Protein AF-A0A924NAD4-F1 (afdb_monomer_lite)

Radius of gyration: 14.17 Å; chains: 1; bounding box: 28×29×33 Å

Secondary structure (DSSP, 8-state):
----HHHHHHHH--SS--SHHHHHHTHHHHHHHS-SHHHHHHHHHHHHHHHHHTT-S------

Foldseek 3Di:
DDPDPVVLVVLLDDDDDDDDVSNCVNCPVVVVQCPDPVSVVVVVVVVVVVCVVVVNPDDDDDD

pLDDT: mean 92.16, std 9.74, range [42.97, 98.5]

Sequence (63 aa):
MTSSAASLREYKTVDDTRNLEEYLVRFAITLSVMQTEGALEPIAYELAEDASHDGVRYIEVRY

Structure (mmCIF, N/CA/C/O backbone):
data_AF-A0A924NAD4-F1
#
_entry.id   AF-A0A924NAD4-F1
#
loop_
_atom_site.group_PDB
_atom_site.id
_atom_site.type_symbol
_atom_site.label_atom_id
_atom_site.label_alt_id
_atom_site.label_comp_id
_atom_site.label_asym_id
_atom_site.label_entity_id
_atom_site.label_seq_id
_atom_site.pdbx_PDB_ins_code
_atom_site.Cartn_x
_atom_site.Cartn_y
_atom_site.Cartn_z
_atom_site.occupancy
_atom_site.B_iso_or_equiv
_atom_site.auth_seq_id
_atom_site.auth_comp_id
_atom_site.auth_asym_id
_atom_site.auth_atom_id
_atom_site.pdbx_PDB_model_num
ATOM 1 N N . MET A 1 1 ? -9.341 15.222 11.523 1.00 42.97 1 MET A N 1
ATOM 2 C CA . MET A 1 1 ? -7.932 14.804 11.370 1.00 42.97 1 MET A CA 1
ATOM 3 C C . MET A 1 1 ? -7.613 14.868 9.891 1.00 42.97 1 MET A C 1
ATOM 5 O O . MET A 1 1 ? -8.294 14.220 9.110 1.00 42.97 1 MET A O 1
ATOM 9 N N . THR A 1 2 ? -6.712 15.756 9.490 1.00 46.94 2 THR A N 1
ATOM 10 C CA . THR A 1 2 ? -6.348 15.989 8.088 1.00 46.94 2 THR A CA 1
ATOM 11 C C . THR A 1 2 ? -5.660 14.743 7.527 1.00 46.94 2 THR A C 1
ATOM 13 O O . THR A 1 2 ? -4.549 14.424 7.931 1.00 46.94 2 THR A O 1
ATOM 16 N N . SER A 1 3 ? -6.339 14.026 6.626 1.00 70.56 3 SER A N 1
ATOM 17 C CA . SER A 1 3 ? -5.807 12.889 5.861 1.00 70.56 3 SER A CA 1
ATOM 18 C C . SER A 1 3 ? -4.726 13.394 4.899 1.00 70.56 3 SER A C 1
ATOM 20 O O . SER A 1 3 ? -5.003 13.745 3.756 1.00 70.56 3 SER A O 1
ATOM 22 N N . SER A 1 4 ? -3.499 13.551 5.394 1.00 82.25 4 SER A N 1
ATOM 23 C CA . SER A 1 4 ? -2.353 13.974 4.585 1.00 82.25 4 SER A CA 1
ATOM 24 C C . SER A 1 4 ? -1.353 12.830 4.453 1.00 82.25 4 SER A C 1
ATOM 26 O O . SER A 1 4 ? -1.162 12.052 5.391 1.00 82.25 4 SER A O 1
ATOM 28 N N . AL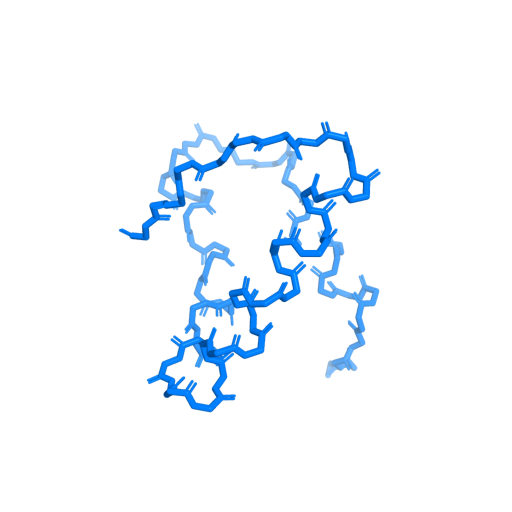A A 1 5 ? -0.664 12.743 3.313 1.00 85.31 5 ALA A N 1
ATOM 29 C CA . ALA A 1 5 ? 0.387 11.745 3.100 1.00 85.31 5 ALA A CA 1
ATOM 30 C C . ALA A 1 5 ? 1.480 11.802 4.188 1.00 85.31 5 ALA A C 1
ATOM 32 O O . ALA A 1 5 ? 1.977 10.767 4.626 1.00 85.31 5 ALA A O 1
ATOM 33 N N . ALA A 1 6 ? 1.797 13.003 4.688 1.00 88.81 6 ALA A N 1
ATOM 34 C CA . ALA A 1 6 ? 2.744 13.192 5.785 1.00 88.81 6 ALA A CA 1
ATOM 35 C C . ALA A 1 6 ? 2.280 12.503 7.081 1.00 88.81 6 ALA A C 1
ATOM 37 O O . ALA A 1 6 ? 3.061 11.782 7.696 1.00 88.81 6 ALA A O 1
ATOM 38 N N . SER A 1 7 ? 1.000 12.655 7.447 1.00 89.81 7 SER A N 1
ATOM 39 C CA . SER A 1 7 ? 0.443 12.003 8.641 1.00 89.81 7 SER A CA 1
ATOM 40 C C . SER A 1 7 ? 0.444 10.474 8.533 1.00 89.81 7 SER A C 1
ATOM 42 O O . SER A 1 7 ? 0.721 9.780 9.509 1.00 89.81 7 SER A O 1
ATOM 44 N N . LEU A 1 8 ? 0.201 9.933 7.333 1.00 90.06 8 LEU A N 1
ATOM 45 C CA . LEU A 1 8 ? 0.256 8.490 7.100 1.00 90.06 8 LEU A CA 1
ATOM 46 C C . LEU A 1 8 ? 1.689 7.957 7.222 1.00 90.06 8 LEU A C 1
ATOM 48 O O . LEU A 1 8 ? 1.899 6.895 7.805 1.00 90.06 8 LEU A O 1
ATOM 52 N N . ARG A 1 9 ? 2.676 8.697 6.707 1.00 90.50 9 ARG A N 1
ATOM 53 C CA . ARG A 1 9 ? 4.095 8.331 6.808 1.00 90.50 9 ARG A CA 1
ATOM 54 C C . ARG A 1 9 ? 4.569 8.275 8.259 1.00 90.50 9 ARG A C 1
ATOM 56 O O . ARG A 1 9 ? 5.263 7.332 8.633 1.00 90.50 9 ARG A O 1
ATOM 63 N N . GLU A 1 10 ? 4.179 9.259 9.064 1.00 90.69 10 GLU A N 1
ATOM 64 C CA . GLU A 1 10 ? 4.475 9.279 10.498 1.00 90.69 10 GLU A CA 1
ATOM 65 C C . GLU A 1 10 ? 3.861 8.057 11.192 1.00 90.69 10 GLU A C 1
ATOM 67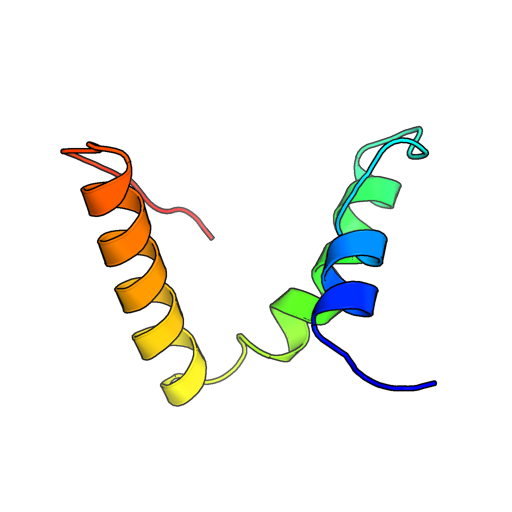 O O . GLU A 1 10 ? 4.580 7.287 11.819 1.00 90.69 10 GLU A O 1
ATOM 72 N N . TYR A 1 11 ? 2.572 7.783 10.959 1.00 90.06 11 TYR A N 1
ATOM 73 C CA . TYR A 1 11 ? 1.896 6.607 11.518 1.00 90.06 11 TYR A CA 1
ATOM 74 C C . TYR A 1 11 ? 2.545 5.269 11.113 1.00 90.06 11 TYR A C 1
ATOM 76 O O . TYR A 1 11 ? 2.549 4.306 11.884 1.00 90.06 11 TYR A O 1
ATOM 84 N N . LYS A 1 12 ? 3.101 5.179 9.899 1.00 90.25 12 LYS A N 1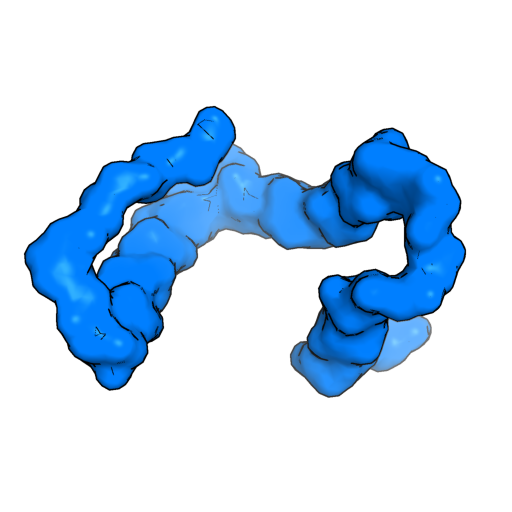
ATOM 85 C CA . LYS A 1 12 ? 3.777 3.971 9.399 1.00 90.25 12 LYS A CA 1
ATOM 86 C C . LYS A 1 12 ? 5.210 3.803 9.896 1.00 90.25 12 LYS A C 1
ATOM 88 O O . LYS A 1 12 ? 5.729 2.694 9.808 1.00 90.25 12 LYS A O 1
ATOM 93 N N . THR A 1 13 ? 5.832 4.848 10.432 1.00 90.62 13 THR A N 1
ATOM 94 C CA . THR A 1 13 ? 7.153 4.741 11.063 1.00 90.62 13 THR A CA 1
ATOM 95 C C . THR A 1 13 ? 6.992 4.080 12.428 1.00 90.62 13 THR A C 1
ATOM 97 O O . THR A 1 13 ? 6.256 4.587 13.270 1.00 90.62 13 THR A O 1
ATOM 100 N N . VAL A 1 14 ? 7.626 2.923 12.635 1.00 88.06 14 VAL A N 1
ATOM 101 C CA . VAL A 1 14 ? 7.482 2.129 13.864 1.00 88.06 14 VAL A CA 1
ATOM 102 C C . VAL A 1 14 ? 8.774 2.155 14.669 1.00 88.06 14 VAL A C 1
ATOM 104 O O . VAL A 1 14 ? 9.780 1.602 14.229 1.00 88.06 14 VAL A O 1
ATOM 107 N N . ASP A 1 15 ? 8.729 2.745 15.858 1.00 90.06 15 ASP A N 1
ATOM 108 C CA . ASP A 1 15 ? 9.827 2.766 16.833 1.00 90.06 15 ASP A CA 1
ATOM 109 C C . ASP A 1 15 ? 9.370 2.440 18.273 1.00 90.06 15 ASP A C 1
ATOM 111 O O . ASP A 1 15 ? 10.182 2.394 19.196 1.00 90.06 15 ASP A O 1
ATOM 115 N N . ASP A 1 16 ? 8.081 2.140 18.461 1.00 90.75 16 ASP A N 1
ATOM 116 C CA . ASP A 1 16 ? 7.390 2.060 19.753 1.00 90.75 16 ASP A CA 1
ATOM 117 C C . ASP A 1 16 ? 6.639 0.731 20.001 1.00 90.75 16 ASP A C 1
ATOM 119 O O . ASP A 1 16 ? 5.901 0.608 20.980 1.00 90.75 16 ASP A O 1
ATOM 123 N N . THR A 1 17 ? 6.829 -0.294 19.162 1.00 91.44 17 THR A N 1
ATOM 124 C CA . THR A 1 17 ? 6.154 -1.604 19.302 1.00 91.44 17 THR A CA 1
ATOM 125 C C . THR A 1 17 ? 6.980 -2.625 20.079 1.00 91.44 17 THR A C 1
ATOM 127 O O . THR A 1 17 ? 8.193 -2.724 19.893 1.00 91.44 17 THR A O 1
ATOM 130 N N . ARG A 1 18 ? 6.322 -3.455 20.898 1.00 92.38 18 ARG A N 1
ATOM 131 C CA . ARG A 1 18 ? 6.971 -4.456 21.772 1.00 92.38 18 ARG A CA 1
ATOM 132 C C . ARG A 1 18 ? 6.882 -5.885 21.248 1.00 92.38 18 ARG A C 1
ATOM 134 O O . ARG A 1 18 ? 7.601 -6.757 21.731 1.00 92.38 18 ARG A O 1
ATOM 141 N N . ASN A 1 19 ? 5.971 -6.142 20.314 1.00 95.25 19 ASN A N 1
ATOM 142 C CA . ASN A 1 19 ? 5.720 -7.465 19.753 1.00 95.25 19 ASN A CA 1
ATOM 143 C C . ASN A 1 19 ? 5.174 -7.373 18.315 1.00 95.25 19 ASN A C 1
ATOM 145 O O . ASN A 1 19 ? 4.828 -6.299 17.823 1.00 95.25 19 ASN A O 1
ATOM 149 N N . LEU A 1 20 ? 5.116 -8.526 17.643 1.00 94.75 20 LEU A N 1
ATOM 150 C CA . LEU A 1 20 ? 4.669 -8.641 16.254 1.00 94.75 20 LEU A CA 1
ATOM 151 C C . LEU A 1 20 ? 3.197 -8.247 16.068 1.00 94.75 20 LEU A C 1
ATOM 153 O O . LEU A 1 20 ? 2.856 -7.634 15.062 1.00 94.75 20 LEU A O 1
ATOM 157 N N . GLU A 1 21 ? 2.325 -8.579 17.018 1.00 95.50 21 GLU A N 1
ATOM 158 C CA . GLU A 1 21 ? 0.896 -8.271 16.912 1.00 95.50 21 GLU A CA 1
ATOM 159 C C . GLU A 1 21 ? 0.663 -6.755 16.874 1.00 95.50 21 GLU A C 1
ATOM 161 O O . GLU A 1 21 ? -0.044 -6.264 15.995 1.00 95.50 21 GLU A O 1
ATOM 166 N N . GLU A 1 22 ? 1.336 -6.001 17.749 1.00 94.06 22 GLU A N 1
ATOM 167 C CA . GLU A 1 22 ? 1.294 -4.533 17.765 1.00 94.06 22 GLU A CA 1
ATOM 168 C C . GLU A 1 22 ? 1.784 -3.918 16.445 1.00 94.06 22 GLU A C 1
ATOM 170 O O . GLU A 1 22 ? 1.185 -2.962 15.946 1.00 94.06 22 GLU A O 1
ATOM 175 N N . TYR A 1 23 ? 2.835 -4.483 15.843 1.00 93.19 23 TYR A N 1
ATOM 176 C CA . TYR A 1 23 ? 3.325 -4.058 14.528 1.00 93.19 23 TYR A CA 1
ATOM 177 C C . TYR A 1 23 ? 2.276 -4.289 13.427 1.00 93.19 23 TYR A C 1
ATOM 179 O O . TYR A 1 23 ? 2.002 -3.398 12.615 1.00 93.19 23 TYR A O 1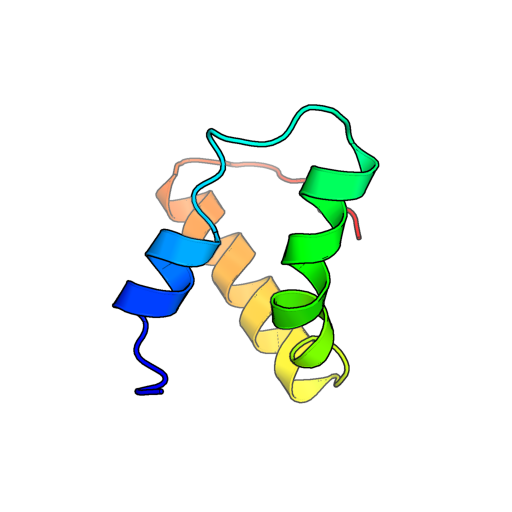
ATOM 187 N N . LEU A 1 24 ? 1.640 -5.466 13.424 1.00 94.00 24 LEU A N 1
ATOM 188 C CA . LEU A 1 24 ? 0.670 -5.857 12.400 1.00 94.00 24 LEU A CA 1
ATOM 189 C C . LEU A 1 24 ? -0.626 -5.034 12.444 1.00 94.00 24 LEU A C 1
ATOM 191 O O . LEU A 1 24 ? -1.226 -4.812 11.393 1.00 94.00 24 LEU A O 1
ATOM 195 N N . VAL A 1 25 ? -1.034 -4.498 13.601 1.00 92.62 25 VAL A N 1
ATOM 196 C CA . VAL A 1 25 ? -2.227 -3.626 13.708 1.00 92.62 25 VAL A CA 1
ATOM 197 C C . VAL A 1 25 ? -2.164 -2.446 12.732 1.00 92.62 25 VAL A C 1
ATOM 199 O O . VAL A 1 25 ? -3.176 -2.073 12.133 1.00 92.62 25 VAL A O 1
ATOM 202 N N . ARG A 1 26 ? -0.973 -1.884 12.491 1.00 90.94 26 ARG A N 1
ATOM 203 C CA . ARG A 1 26 ? -0.803 -0.737 11.582 1.00 90.94 26 ARG A CA 1
ATOM 204 C C . ARG A 1 26 ? -1.101 -1.075 10.123 1.00 90.94 26 ARG A C 1
ATOM 206 O O . ARG A 1 26 ? -1.333 -0.160 9.326 1.00 90.94 26 ARG A O 1
ATOM 213 N N . PHE A 1 27 ? -1.117 -2.353 9.738 1.00 93.00 27 PHE A N 1
ATOM 214 C CA . PHE A 1 27 ? -1.477 -2.773 8.380 1.00 93.00 27 PHE A CA 1
ATOM 215 C C . PHE A 1 27 ? -2.963 -2.597 8.075 1.00 93.00 27 PHE A C 1
ATOM 217 O O . PHE A 1 27 ? -3.295 -2.476 6.900 1.00 93.00 27 PHE A O 1
ATOM 224 N N . ALA A 1 28 ? -3.834 -2.460 9.084 1.00 93.00 28 ALA A N 1
ATOM 225 C CA . ALA A 1 28 ? -5.277 -2.294 8.888 1.00 93.00 28 ALA A CA 1
ATOM 226 C C . ALA A 1 28 ? -5.634 -1.175 7.889 1.00 93.00 28 ALA A C 1
ATOM 228 O O . ALA A 1 28 ? -6.541 -1.339 7.078 1.00 93.00 28 ALA A O 1
ATOM 229 N N . ILE A 1 29 ? -4.888 -0.063 7.899 1.00 91.50 29 ILE A N 1
ATOM 230 C CA . ILE A 1 29 ? -5.112 1.064 6.978 1.00 91.50 29 ILE A CA 1
ATOM 231 C C . ILE A 1 29 ? -4.687 0.727 5.543 1.00 91.50 29 ILE A C 1
ATOM 233 O O . ILE A 1 29 ? -5.405 1.040 4.605 1.00 91.50 29 ILE A O 1
ATOM 237 N N . THR A 1 30 ? -3.522 0.107 5.352 1.00 91.62 30 THR A N 1
ATOM 238 C CA . THR A 1 30 ? -3.039 -0.221 3.998 1.00 91.62 30 THR A CA 1
ATOM 239 C C . THR A 1 30 ? -3.874 -1.339 3.394 1.00 91.62 30 THR A C 1
ATOM 241 O O . THR A 1 30 ? -4.265 -1.265 2.237 1.00 91.62 30 THR A O 1
ATOM 244 N N . LEU A 1 31 ? -4.221 -2.345 4.197 1.00 93.69 31 LEU A N 1
ATOM 245 C CA . LEU A 1 31 ? -5.045 -3.450 3.735 1.00 93.69 31 LEU A CA 1
ATOM 246 C C . LEU A 1 31 ? -6.447 -2.981 3.349 1.00 93.69 31 LEU A C 1
ATOM 248 O O . LEU A 1 31 ? -6.962 -3.465 2.350 1.00 93.69 31 LEU A O 1
ATOM 252 N N . SER A 1 32 ? -7.048 -2.011 4.050 1.00 94.69 32 SER A N 1
ATOM 253 C CA . SER A 1 32 ? -8.416 -1.566 3.740 1.00 94.69 32 SER A CA 1
ATOM 254 C C . SER A 1 32 ? -8.583 -0.978 2.334 1.00 94.69 32 SER A C 1
ATOM 256 O O . SER A 1 32 ? -9.678 -1.057 1.781 1.00 94.69 32 SER A O 1
ATOM 258 N N . VAL A 1 33 ? -7.513 -0.442 1.733 1.00 93.62 33 VAL A N 1
ATOM 259 C CA . VAL A 1 33 ? -7.537 0.113 0.367 1.00 93.62 33 VAL A CA 1
ATOM 260 C C . VAL A 1 33 ? -7.118 -0.895 -0.708 1.00 93.62 33 VAL A C 1
ATOM 262 O O . VAL A 1 33 ? -7.390 -0.675 -1.881 1.00 93.62 33 VAL A O 1
ATOM 265 N N . MET A 1 34 ? -6.523 -2.027 -0.324 1.00 94.94 34 MET A N 1
ATOM 266 C CA . MET A 1 34 ? -6.019 -3.077 -1.226 1.00 94.94 34 MET A CA 1
ATOM 267 C C . MET A 1 34 ? -7.021 -4.227 -1.429 1.00 94.94 34 MET A C 1
ATOM 269 O O . MET A 1 34 ? -6.631 -5.383 -1.547 1.00 94.94 34 MET A O 1
ATOM 273 N N . GLN A 1 35 ? -8.324 -3.939 -1.404 1.00 95.81 35 GLN A N 1
ATOM 274 C CA . GLN A 1 35 ? -9.373 -4.974 -1.419 1.00 95.81 35 GLN A CA 1
ATOM 275 C C . GLN A 1 35 ? -10.054 -5.156 -2.782 1.00 95.81 35 GLN A C 1
ATOM 277 O O . GLN A 1 35 ? -10.907 -6.028 -2.929 1.00 95.81 35 GLN A O 1
ATOM 282 N N . THR A 1 36 ? -9.716 -4.334 -3.776 1.00 97.00 36 THR A N 1
ATOM 283 C CA . THR A 1 36 ? -10.326 -4.377 -5.109 1.00 97.00 36 THR A CA 1
ATOM 284 C C . THR A 1 36 ? -9.269 -4.587 -6.182 1.00 97.00 36 THR A C 1
ATOM 286 O O . THR A 1 36 ? -8.129 -4.152 -6.042 1.00 97.00 36 THR A O 1
ATOM 289 N N . GLU A 1 37 ? -9.663 -5.221 -7.285 1.00 96.19 37 GLU A N 1
ATOM 290 C CA . GLU A 1 37 ? -8.796 -5.446 -8.448 1.00 96.19 37 GLU A CA 1
ATOM 291 C C . GLU A 1 37 ? -8.180 -4.137 -8.964 1.00 96.19 37 GLU A C 1
ATOM 293 O O . GLU A 1 37 ? -6.963 -4.035 -9.083 1.00 96.19 37 GLU A O 1
ATOM 298 N N . GLY A 1 38 ? -9.004 -3.098 -9.143 1.00 97.56 38 GLY A N 1
ATOM 299 C CA . GLY A 1 38 ? -8.544 -1.790 -9.617 1.00 97.56 38 GLY A CA 1
ATOM 300 C C . GLY A 1 38 ? -7.607 -1.047 -8.657 1.00 97.56 38 GLY A C 1
ATOM 301 O O . GLY A 1 38 ? -6.957 -0.098 -9.079 1.00 97.56 38 GLY A O 1
ATOM 302 N N . ALA A 1 39 ? -7.524 -1.453 -7.386 1.00 96.88 39 ALA A N 1
ATOM 303 C CA . ALA A 1 39 ? -6.507 -0.955 -6.461 1.00 96.88 39 ALA A CA 1
ATOM 304 C C . ALA A 1 39 ? -5.245 -1.829 -6.482 1.00 96.88 39 ALA A C 1
ATOM 306 O O . ALA A 1 39 ? -4.136 -1.313 -6.415 1.00 96.88 39 ALA A O 1
ATOM 307 N N . LEU A 1 40 ? -5.400 -3.151 -6.583 1.00 96.19 40 LEU A N 1
ATOM 308 C CA . LEU A 1 40 ? -4.287 -4.099 -6.549 1.00 96.19 40 LEU A CA 1
ATOM 309 C C . LEU A 1 40 ? -3.390 -4.012 -7.789 1.00 96.19 40 LEU A C 1
ATOM 311 O O . LEU A 1 40 ? -2.173 -4.085 -7.644 1.00 96.19 40 LEU A O 1
ATOM 315 N N . GLU A 1 41 ? -3.966 -3.838 -8.982 1.00 96.75 41 GLU A N 1
ATOM 316 C CA . GLU A 1 41 ? -3.206 -3.731 -10.235 1.00 96.75 41 GLU A CA 1
ATOM 317 C C . GLU A 1 41 ? -2.190 -2.571 -10.229 1.00 96.75 41 GLU A C 1
ATOM 319 O O . GLU A 1 41 ? -0.997 -2.844 -10.396 1.00 96.75 41 GLU A O 1
ATOM 324 N N . PRO A 1 42 ? -2.585 -1.303 -9.982 1.00 97.19 42 PRO A N 1
ATOM 325 C CA . PRO A 1 42 ? -1.623 -0.206 -9.937 1.00 97.19 42 PRO A CA 1
ATOM 326 C C . PRO A 1 42 ? -0.621 -0.355 -8.788 1.00 97.19 42 PRO A C 1
ATOM 328 O O . PRO A 1 42 ? 0.553 -0.074 -8.988 1.00 97.19 42 PRO A O 1
ATOM 331 N N . ILE A 1 43 ? -1.024 -0.875 -7.622 1.00 96.75 43 ILE A N 1
ATOM 332 C CA . ILE A 1 43 ? -0.093 -1.079 -6.498 1.00 96.75 43 ILE A CA 1
ATOM 333 C C . ILE A 1 43 ? 0.984 -2.114 -6.841 1.00 96.75 43 ILE A C 1
ATOM 335 O O . ILE A 1 43 ? 2.153 -1.921 -6.514 1.00 96.75 43 ILE A O 1
ATOM 339 N N . ALA A 1 44 ? 0.617 -3.212 -7.505 1.00 96.62 44 ALA A N 1
ATOM 340 C CA . ALA A 1 44 ? 1.585 -4.210 -7.952 1.00 96.62 44 ALA A CA 1
ATOM 341 C C . ALA A 1 44 ? 2.526 -3.649 -9.032 1.00 96.62 44 ALA A C 1
ATOM 343 O O . ALA A 1 44 ? 3.714 -3.975 -9.037 1.00 96.62 44 ALA A O 1
ATOM 344 N N . TYR A 1 45 ? 2.006 -2.799 -9.923 1.00 97.38 45 TYR A N 1
ATOM 345 C CA . TYR A 1 45 ? 2.808 -2.107 -10.929 1.00 97.38 45 TYR A CA 1
ATOM 346 C C . TYR A 1 45 ? 3.815 -1.138 -10.288 1.00 97.38 45 TYR A C 1
ATOM 348 O O . TYR A 1 45 ? 5.010 -1.240 -10.561 1.00 97.38 45 TYR A O 1
ATOM 356 N N . GLU A 1 46 ? 3.355 -0.258 -9.394 1.00 97.69 46 GLU A N 1
ATOM 357 C CA . GLU A 1 46 ? 4.195 0.710 -8.671 1.00 97.69 46 GLU A CA 1
ATOM 358 C C . GLU A 1 46 ? 5.265 0.002 -7.829 1.00 97.69 46 GLU A C 1
ATOM 360 O O . GLU A 1 46 ? 6.430 0.387 -7.861 1.00 97.69 46 GLU A O 1
ATOM 365 N N . LEU A 1 47 ? 4.916 -1.109 -7.167 1.00 97.06 47 LEU A N 1
ATOM 366 C CA . LEU A 1 47 ? 5.881 -1.944 -6.444 1.00 97.06 47 LEU A CA 1
ATOM 367 C C . LEU A 1 47 ? 7.023 -2.433 -7.351 1.00 97.06 47 LEU A C 1
ATOM 369 O O . LEU A 1 47 ? 8.181 -2.452 -6.931 1.00 97.06 47 LEU A O 1
ATOM 373 N N . ALA A 1 48 ? 6.713 -2.862 -8.578 1.00 97.62 48 ALA A N 1
ATOM 374 C CA . ALA A 1 48 ? 7.719 -3.330 -9.529 1.00 97.62 48 ALA A CA 1
ATOM 375 C C . ALA A 1 48 ? 8.567 -2.177 -10.093 1.00 97.62 48 ALA A C 1
ATOM 377 O O . ALA A 1 48 ? 9.773 -2.346 -10.297 1.00 97.62 48 ALA A O 1
ATOM 378 N N . GLU A 1 49 ? 7.953 -1.015 -10.327 1.00 98.31 49 GLU A N 1
ATOM 379 C CA . GLU A 1 49 ? 8.641 0.205 -10.757 1.00 98.31 49 GLU A CA 1
ATOM 380 C C . GLU A 1 49 ? 9.642 0.682 -9.694 1.00 98.31 49 GLU A C 1
ATOM 382 O O . GLU A 1 49 ? 10.825 0.854 -10.004 1.00 98.31 49 GLU A O 1
ATOM 387 N N . ASP A 1 50 ? 9.207 0.788 -8.437 1.00 98.44 50 ASP A N 1
ATOM 388 C CA . ASP A 1 50 ? 10.060 1.151 -7.301 1.00 98.44 50 ASP A CA 1
ATOM 389 C C . ASP A 1 50 ? 11.202 0.144 -7.1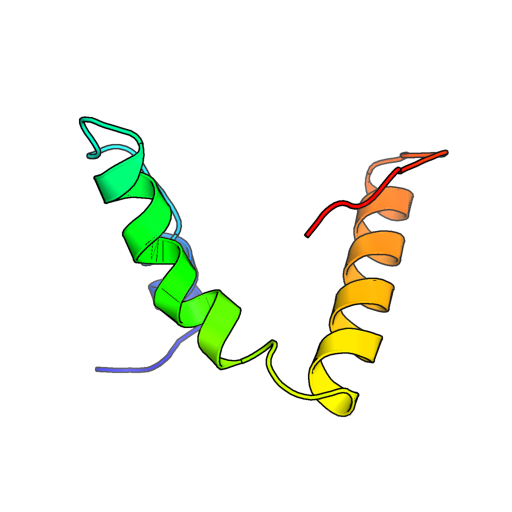15 1.00 98.44 50 ASP A C 1
ATOM 391 O O . ASP A 1 50 ? 12.368 0.530 -7.011 1.00 98.44 50 ASP A O 1
ATOM 395 N N . ALA A 1 51 ? 10.910 -1.160 -7.184 1.00 98.12 51 ALA A N 1
ATOM 396 C CA . ALA A 1 51 ? 11.939 -2.194 -7.100 1.00 98.12 51 ALA A CA 1
ATOM 397 C C . ALA A 1 51 ? 12.993 -2.051 -8.216 1.00 98.12 51 ALA A C 1
ATOM 399 O O . ALA A 1 51 ? 14.195 -2.181 -7.971 1.00 98.12 51 ALA A O 1
ATOM 400 N N . SER A 1 52 ? 12.567 -1.750 -9.446 1.00 98.06 52 SER A N 1
ATOM 401 C CA . SER A 1 52 ? 13.481 -1.503 -10.565 1.00 98.06 52 SER A CA 1
ATOM 402 C C . SER A 1 52 ? 14.346 -0.256 -10.341 1.00 98.06 52 SER A C 1
ATOM 404 O O . SER A 1 52 ? 15.553 -0.299 -10.613 1.00 98.06 52 SER A O 1
ATOM 406 N N . HIS A 1 53 ? 13.764 0.832 -9.820 1.00 98.50 53 HIS A N 1
ATOM 407 C CA . HIS A 1 53 ? 14.491 2.056 -9.459 1.00 98.50 53 HIS A CA 1
ATOM 408 C C . HIS A 1 53 ? 15.537 1.816 -8.363 1.00 98.50 53 HIS A C 1
ATOM 410 O O . HIS A 1 53 ? 16.646 2.346 -8.456 1.00 98.50 53 HIS A O 1
ATOM 416 N N . ASP A 1 54 ? 15.240 0.931 -7.413 1.00 98.25 54 ASP A N 1
ATOM 417 C CA . ASP A 1 54 ? 16.176 0.476 -6.377 1.00 98.25 54 ASP A CA 1
ATOM 418 C C . ASP A 1 54 ? 17.236 -0.515 -6.905 1.00 98.25 54 ASP A C 1
ATOM 420 O O . ASP A 1 54 ? 18.107 -0.983 -6.167 1.00 98.25 54 ASP A O 1
ATOM 424 N N . GLY A 1 55 ? 17.204 -0.838 -8.202 1.00 98.19 55 GLY A N 1
ATOM 425 C CA . GLY A 1 55 ? 18.166 -1.724 -8.854 1.00 98.19 55 GLY A CA 1
ATOM 426 C C . GLY A 1 55 ? 17.871 -3.215 -8.679 1.00 98.19 55 GLY A C 1
ATOM 427 O O . GLY A 1 55 ? 18.697 -4.046 -9.072 1.00 98.19 55 GLY A O 1
ATOM 428 N N . VAL A 1 56 ? 16.701 -3.578 -8.145 1.00 98.25 56 VAL A N 1
ATOM 429 C CA . VAL A 1 56 ? 16.259 -4.972 -8.028 1.00 98.25 56 VAL A CA 1
ATOM 430 C C . VAL A 1 56 ? 16.039 -5.549 -9.429 1.00 98.25 56 VAL A C 1
ATOM 432 O O . VAL A 1 56 ? 15.411 -4.944 -10.294 1.00 98.25 56 VAL A O 1
ATOM 435 N N . ARG A 1 57 ? 16.607 -6.732 -9.686 1.00 97.19 57 ARG A N 1
ATOM 436 C CA . ARG A 1 57 ? 16.492 -7.441 -10.978 1.00 97.19 57 ARG A CA 1
ATOM 437 C C . ARG A 1 57 ? 15.506 -8.601 -10.945 1.00 97.19 57 ARG A C 1
ATOM 439 O O . ARG A 1 57 ? 15.025 -9.018 -11.991 1.00 97.19 57 ARG A O 1
ATOM 446 N N . TYR A 1 58 ? 15.242 -9.127 -9.755 1.00 97.75 58 TYR A N 1
ATOM 447 C CA . TYR A 1 58 ? 14.332 -10.233 -9.517 1.00 97.75 58 TYR A CA 1
ATOM 448 C C . TYR A 1 58 ? 13.693 -10.059 -8.141 1.00 97.75 58 TYR A C 1
ATOM 450 O O . TYR A 1 58 ? 14.403 -9.806 -7.167 1.00 97.75 58 TYR A O 1
ATOM 458 N N . ILE A 1 59 ? 12.370 -10.187 -8.074 1.00 96.94 59 ILE A N 1
ATOM 459 C CA . ILE A 1 59 ? 11.591 -10.082 -6.843 1.00 96.94 59 ILE A CA 1
ATOM 460 C C . ILE A 1 59 ? 10.504 -11.158 -6.837 1.00 96.94 59 ILE A C 1
ATOM 462 O O . ILE A 1 59 ? 9.786 -11.334 -7.818 1.00 96.94 59 ILE A O 1
ATOM 466 N N . GLU A 1 60 ? 10.378 -11.868 -5.717 1.00 97.75 60 GLU A N 1
ATOM 467 C CA . GLU A 1 60 ? 9.260 -12.772 -5.440 1.00 97.75 60 GLU A CA 1
ATOM 468 C C . GLU A 1 60 ? 8.346 -12.106 -4.415 1.00 97.75 60 GLU A C 1
ATOM 470 O O . GLU A 1 60 ? 8.613 -12.116 -3.211 1.00 97.75 60 GLU A O 1
ATOM 475 N N . VAL A 1 61 ? 7.279 -11.478 -4.904 1.00 95.25 61 VAL A N 1
ATOM 476 C CA . VAL A 1 61 ? 6.316 -10.780 -4.050 1.00 95.25 61 VAL A CA 1
ATOM 477 C C . VAL A 1 61 ? 5.416 -11.796 -3.348 1.00 95.25 61 VAL A C 1
ATOM 479 O O . VAL A 1 61 ? 4.927 -12.746 -3.961 1.00 95.25 61 VAL A O 1
ATOM 482 N N . ARG A 1 62 ? 5.186 -11.583 -2.050 1.00 94.50 62 ARG A N 1
ATOM 483 C CA . ARG A 1 62 ? 4.295 -12.391 -1.209 1.00 94.50 62 ARG A CA 1
ATOM 484 C C . ARG A 1 62 ? 3.244 -11.491 -0.568 1.00 94.50 62 ARG A C 1
ATOM 486 O O . ARG A 1 62 ? 3.554 -10.352 -0.226 1.00 94.50 62 ARG A O 1
ATOM 493 N N . TYR A 1 63 ? 2.041 -12.026 -0.397 1.00 85.81 63 TYR A N 1
ATOM 494 C CA . TYR A 1 63 ? 0.903 -11.379 0.251 1.00 85.81 63 TYR A CA 1
ATOM 495 C C . TYR A 1 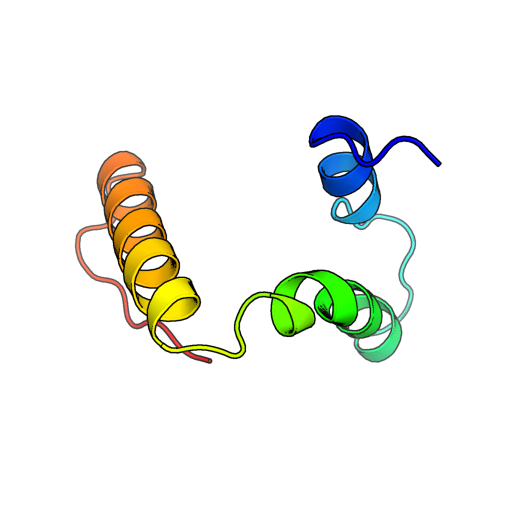63 ? 0.240 -12.330 1.248 1.00 85.81 63 TYR A C 1
ATOM 497 O O . TYR A 1 63 ? 0.398 -13.564 1.079 1.00 85.81 63 TYR A O 1
#